Protein AF-A0A6P0NGS2-F1 (afdb_monomer_lite)

pLDDT: mean 82.36, std 18.66, range [39.5, 98.31]

Secondary structure (DSSP, 8-state):
------------------HHHHHHHHS-EEEEEEEEEESS-SS--EEEEETTEEEEE-SS--S-EEEEEEEEESSEEEEEEEEE-TTT--EEEEEEEEEESS--S-EEEEETTEEEEEEE-

Foldseek 3Di:
DDDPPDDPPPPVPPPPQDVQRVLQPPPFKKKWWFKKAAAPFPAAWKWKDKQPHTQDTDGRHRGMDTRGDMDTDHAKIKIWIWHDDVPPRPTGTQDMDIDGQGWDDWDWDDGRRIIIIMTMD

Structure (mmCIF, N/CA/C/O backbone):
data_AF-A0A6P0NGS2-F1
#
_entry.id   AF-A0A6P0NGS2-F1
#
loop_
_atom_site.group_PDB
_atom_site.id
_atom_site.type_symbol
_atom_site.label_atom_id
_atom_site.label_alt_id
_atom_site.label_comp_id
_atom_site.label_asym_id
_atom_site.label_entity_id
_atom_site.label_seq_id
_atom_site.pdbx_PDB_ins_code
_atom_site.Cartn_x
_atom_site.Cartn_y
_atom_site.Cartn_z
_atom_site.occupancy
_atom_site.B_iso_or_equiv
_atom_site.auth_seq_id
_atom_site.auth_comp_id
_atom_site.auth_asym_id
_atom_site.auth_atom_id
_atom_site.pdbx_PDB_model_num
ATOM 1 N N . MET A 1 1 ? -44.264 9.175 58.518 1.00 39.50 1 MET A N 1
ATOM 2 C CA . MET A 1 1 ? -42.859 8.759 58.342 1.00 39.50 1 MET A CA 1
ATOM 3 C C . MET A 1 1 ? -42.683 8.409 56.877 1.00 39.50 1 MET A C 1
ATOM 5 O O . MET A 1 1 ? -43.383 7.531 56.397 1.00 39.50 1 MET A O 1
ATOM 9 N N . SER A 1 2 ? -41.887 9.209 56.169 1.00 44.06 2 SER A N 1
ATOM 10 C CA . SER A 1 2 ? -41.567 9.051 54.746 1.00 44.06 2 SER A CA 1
ATOM 11 C C . SER A 1 2 ? -40.456 8.019 54.610 1.00 44.06 2 SER A C 1
ATOM 13 O O . SER A 1 2 ? -39.476 8.146 55.332 1.00 44.06 2 SER A O 1
ATOM 15 N N . ASN A 1 3 ? -40.603 7.054 53.705 1.00 46.62 3 ASN A N 1
ATOM 16 C CA . ASN A 1 3 ? -39.483 6.326 53.118 1.00 46.62 3 ASN A CA 1
ATOM 17 C C . ASN A 1 3 ? -39.787 6.144 51.629 1.00 46.62 3 ASN A C 1
ATOM 19 O O . ASN A 1 3 ? -40.581 5.299 51.225 1.00 46.62 3 ASN A O 1
ATOM 23 N N . ILE A 1 4 ? -39.187 7.030 50.837 1.00 51.88 4 ILE A N 1
ATOM 24 C CA . ILE A 1 4 ? -38.995 6.879 49.398 1.00 51.88 4 ILE A CA 1
ATOM 25 C C . ILE A 1 4 ? -37.981 5.746 49.236 1.00 51.88 4 ILE A C 1
ATOM 27 O O . ILE A 1 4 ? -36.778 5.960 49.394 1.00 51.88 4 ILE A O 1
ATOM 31 N N . ASP A 1 5 ? -38.459 4.536 48.960 1.00 49.50 5 ASP A N 1
ATOM 32 C CA . ASP A 1 5 ? -37.581 3.438 48.572 1.00 49.50 5 ASP A CA 1
ATOM 33 C C . ASP A 1 5 ? -37.216 3.592 47.097 1.00 49.50 5 ASP A C 1
ATOM 35 O O . ASP A 1 5 ? -37.932 3.196 46.183 1.00 49.50 5 ASP A O 1
ATOM 39 N N . LYS A 1 6 ? -36.093 4.296 46.933 1.00 48.22 6 LYS A N 1
ATOM 40 C CA . LYS A 1 6 ? -35.008 4.034 45.986 1.00 48.22 6 LYS A CA 1
ATOM 41 C C . LYS A 1 6 ? -35.467 3.476 44.642 1.00 48.22 6 LYS A C 1
ATOM 43 O O . LYS A 1 6 ? -35.591 2.271 44.454 1.00 48.22 6 LYS A O 1
ATOM 48 N N . ILE A 1 7 ? -35.587 4.406 43.696 1.00 47.41 7 ILE A N 1
ATOM 49 C CA . ILE A 1 7 ? -35.392 4.174 42.265 1.00 47.41 7 ILE A CA 1
ATOM 50 C C . ILE A 1 7 ? -34.225 3.197 42.123 1.00 47.41 7 ILE A C 1
ATOM 52 O O . ILE A 1 7 ? -33.087 3.534 42.457 1.00 47.41 7 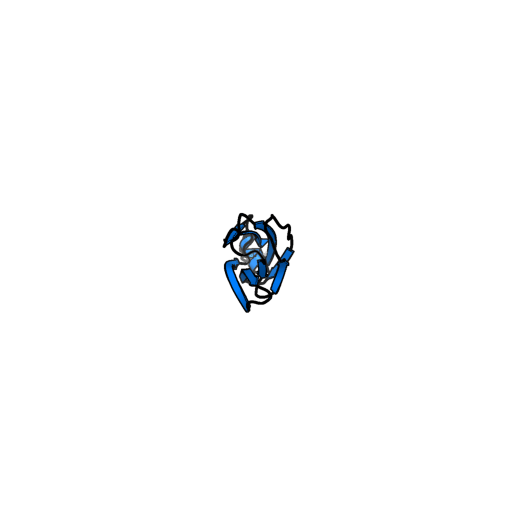ILE A O 1
ATOM 56 N N . THR A 1 8 ? -34.539 1.972 41.710 1.00 44.75 8 THR A N 1
ATOM 57 C CA . THR A 1 8 ? -33.574 0.962 41.305 1.00 44.75 8 THR A CA 1
ATOM 58 C C . THR A 1 8 ? -32.671 1.639 40.291 1.00 44.75 8 THR A C 1
ATOM 60 O O . THR A 1 8 ? -33.137 2.044 39.226 1.00 44.75 8 THR A O 1
ATOM 63 N N . ALA A 1 9 ? -31.416 1.867 40.669 1.00 47.00 9 ALA A N 1
ATOM 64 C CA . ALA A 1 9 ? -30.415 2.335 39.742 1.00 47.00 9 ALA A CA 1
ATOM 65 C C . ALA A 1 9 ? -30.403 1.319 38.599 1.00 47.00 9 ALA A C 1
ATOM 67 O O . ALA A 1 9 ? -29.983 0.177 38.780 1.00 47.00 9 ALA A O 1
ATOM 68 N N . ASN A 1 10 ? -30.924 1.720 37.440 1.00 43.75 10 ASN A N 1
ATOM 69 C CA . ASN A 1 10 ? -30.430 1.192 36.188 1.00 43.75 10 ASN A CA 1
ATOM 70 C C . ASN A 1 10 ? -28.952 1.575 36.193 1.00 43.75 10 ASN A C 1
ATOM 72 O O . ASN A 1 10 ? -28.589 2.675 35.785 1.00 43.75 10 ASN A O 1
ATOM 76 N N . GLU A 1 11 ? -28.116 0.703 36.751 1.00 44.41 11 GLU A N 1
ATOM 77 C CA . GLU A 1 11 ? -26.722 0.615 36.362 1.00 44.41 11 GLU A CA 1
ATOM 78 C C . GLU A 1 11 ? -26.774 0.269 34.877 1.00 44.41 11 GLU A C 1
ATOM 80 O O . GLU A 1 11 ? -26.863 -0.889 34.472 1.00 44.41 11 GLU A O 1
ATOM 85 N N . GLU A 1 12 ? -26.891 1.321 34.067 1.00 49.66 12 GLU A N 1
ATOM 86 C CA . GLU A 1 12 ? -26.656 1.276 32.644 1.00 49.66 12 GLU A CA 1
ATOM 87 C C . GLU A 1 12 ? -25.322 0.562 32.491 1.00 49.66 12 GLU A C 1
ATOM 89 O O . GLU A 1 12 ? -24.280 1.034 32.952 1.00 49.66 12 GLU A O 1
ATOM 94 N N . LEU A 1 13 ? -25.406 -0.646 31.938 1.00 46.03 13 LEU A N 1
ATOM 95 C CA . LEU A 1 13 ? -24.293 -1.503 31.587 1.00 46.03 13 LEU A CA 1
ATOM 96 C C . LEU A 1 13 ? -23.501 -0.793 30.478 1.00 46.03 13 LEU A C 1
ATOM 98 O O . LEU A 1 13 ? -23.514 -1.196 29.315 1.00 46.03 13 LEU A O 1
ATOM 102 N N . PHE A 1 14 ? -22.815 0.298 30.812 1.00 56.12 14 PHE A N 1
ATOM 103 C CA . PHE A 1 14 ? -21.745 0.825 29.991 1.00 56.12 14 PHE A CA 1
ATOM 104 C C . PHE A 1 14 ? -20.612 -0.178 30.120 1.00 56.12 14 PHE A C 1
ATOM 106 O O . PHE A 1 14 ? -19.740 -0.081 30.979 1.00 56.12 14 PHE A O 1
ATOM 113 N N . THR A 1 15 ? -20.686 -1.210 29.284 1.00 58.28 15 THR A N 1
ATOM 114 C CA . THR A 1 15 ? -19.512 -2.007 28.972 1.00 58.28 15 THR A CA 1
ATOM 115 C C . THR A 1 15 ? -18.535 -1.012 28.373 1.00 58.28 15 THR A C 1
ATOM 117 O O . THR A 1 15 ? -18.774 -0.504 27.278 1.00 58.28 15 THR A O 1
ATOM 120 N N . GLU A 1 16 ? -17.512 -0.647 29.143 1.00 57.31 16 GLU A N 1
ATOM 121 C CA . GLU A 1 16 ? -16.412 0.180 28.676 1.00 57.31 16 GLU A CA 1
ATOM 122 C C . GLU A 1 16 ? -15.819 -0.541 27.468 1.00 57.31 16 GLU A C 1
ATOM 124 O O . GLU A 1 16 ? -15.145 -1.565 27.594 1.00 57.31 16 GLU A O 1
ATOM 129 N N . LEU A 1 17 ? -16.187 -0.071 26.276 1.00 56.19 17 LEU A N 1
ATOM 130 C CA . LEU A 1 17 ? -15.606 -0.570 25.048 1.00 56.19 17 LEU A CA 1
ATOM 131 C C . LEU A 1 17 ? -14.124 -0.266 25.156 1.00 56.19 17 LEU A C 1
ATOM 133 O O . LEU A 1 17 ? -13.738 0.881 25.404 1.00 56.19 17 LEU A O 1
ATOM 137 N N . THR A 1 18 ? -13.288 -1.280 24.956 1.00 61.84 18 THR A N 1
ATOM 138 C CA . THR A 1 18 ? -11.867 -0.998 24.799 1.00 61.84 18 THR A CA 1
ATOM 139 C C . THR A 1 18 ? -11.712 -0.007 23.635 1.00 61.84 18 THR A C 1
ATOM 141 O O . THR A 1 18 ? -12.563 0.007 22.738 1.00 61.84 18 THR A O 1
ATOM 144 N N . PRO A 1 19 ? -10.684 0.855 23.594 1.00 57.94 19 PRO A N 1
ATOM 145 C CA . PRO A 1 19 ? -10.500 1.793 22.481 1.00 57.94 19 PRO A CA 1
ATOM 146 C C . PRO A 1 19 ? -10.583 1.113 21.100 1.00 57.94 19 PRO A C 1
ATOM 148 O O . PRO A 1 19 ? -11.094 1.689 20.139 1.00 57.94 19 PRO A O 1
ATOM 151 N N . GLU A 1 20 ? -10.166 -0.155 21.027 1.00 56.72 20 GLU A N 1
ATOM 152 C CA . GLU A 1 20 ? -10.252 -1.023 19.852 1.00 56.72 20 GLU A CA 1
ATOM 153 C C . GLU A 1 20 ? -11.691 -1.417 19.489 1.00 56.72 20 GLU A C 1
ATOM 155 O O . GLU A 1 20 ? -11.995 -1.591 18.313 1.00 56.72 20 GLU A O 1
ATOM 160 N N . GLN A 1 21 ? -12.580 -1.550 20.474 1.00 51.12 21 GLN A N 1
ATOM 161 C CA . GLN A 1 21 ? -14.011 -1.786 20.282 1.00 51.12 21 GLN A CA 1
ATOM 162 C C . GLN A 1 21 ? -14.787 -0.474 20.074 1.00 51.12 21 GLN A C 1
ATOM 164 O O . GLN A 1 21 ? -15.778 -0.468 19.353 1.00 51.12 21 GLN A O 1
ATOM 169 N N . GLY A 1 22 ? -14.324 0.651 20.629 1.00 48.53 22 GLY A N 1
ATOM 170 C CA . GLY A 1 22 ? -14.933 1.975 20.453 1.00 48.53 22 GLY A CA 1
ATOM 171 C C . GLY A 1 22 ? -14.778 2.531 19.033 1.00 48.53 22 GLY A C 1
ATOM 172 O O . GLY A 1 22 ? -15.720 3.105 18.490 1.00 48.53 22 GLY A O 1
ATOM 173 N N . ALA A 1 23 ? -13.636 2.286 18.381 1.00 51.00 23 ALA A N 1
ATOM 174 C CA . ALA A 1 23 ? -13.427 2.644 16.972 1.00 51.00 23 ALA A CA 1
ATOM 175 C C . ALA A 1 23 ? -14.346 1.863 16.006 1.00 51.00 23 ALA A C 1
ATOM 177 O O . ALA A 1 23 ? -14.653 2.336 14.910 1.00 51.00 23 ALA A O 1
ATOM 178 N N . VAL A 1 24 ? -14.814 0.679 16.420 1.00 52.12 24 VAL A N 1
ATOM 179 C CA . VAL A 1 24 ? -15.667 -0.211 15.617 1.00 52.12 24 VAL A CA 1
ATOM 180 C C . VAL A 1 24 ? -17.134 0.234 15.615 1.00 52.12 24 VAL A C 1
ATOM 182 O O . VAL A 1 24 ? -17.859 -0.117 14.687 1.00 52.12 24 VAL A O 1
ATOM 185 N N . VAL A 1 25 ? -17.576 1.019 16.606 1.00 52.12 25 VAL A N 1
ATOM 186 C CA . VAL A 1 25 ? -19.012 1.263 16.814 1.00 52.12 25 VAL A CA 1
ATOM 187 C C . VAL A 1 25 ? -19.613 2.321 15.876 1.00 52.12 25 VAL A C 1
ATOM 189 O O . VAL A 1 25 ? -20.736 2.095 15.445 1.00 52.12 25 VAL A O 1
ATOM 192 N N . GLU A 1 26 ? -18.909 3.382 15.439 1.00 58.59 26 GLU A N 1
ATOM 193 C CA . GLU A 1 26 ? -19.511 4.369 14.497 1.00 58.59 26 GLU A CA 1
ATOM 194 C C . GLU A 1 26 ? -18.561 5.108 13.509 1.00 58.59 26 GLU A C 1
ATOM 196 O O . GLU A 1 26 ? -19.042 5.871 12.674 1.00 58.59 26 GLU A O 1
ATOM 201 N N . GLY A 1 27 ? -17.231 4.921 13.528 1.00 64.06 27 GLY A N 1
ATOM 202 C CA . GLY A 1 27 ? -16.314 5.938 12.959 1.00 64.06 27 GLY A CA 1
ATOM 203 C C . GLY A 1 27 ? -15.571 5.648 11.645 1.00 64.06 27 GLY A C 1
ATOM 204 O O . GLY A 1 27 ? -15.048 6.579 11.032 1.00 64.06 27 GLY A O 1
ATOM 205 N N . GLY A 1 28 ? -15.484 4.390 11.200 1.00 80.06 28 GLY A N 1
ATOM 206 C CA . GLY A 1 28 ? -14.526 4.000 10.152 1.00 80.06 28 GLY A CA 1
ATOM 207 C C . GLY A 1 28 ? -13.061 4.098 10.615 1.00 80.06 28 GLY A C 1
ATOM 208 O O . GLY A 1 28 ? -12.763 4.585 11.700 1.00 80.06 28 GLY A O 1
ATOM 209 N N . ALA A 1 29 ? -12.132 3.603 9.800 1.00 90.75 29 ALA A N 1
ATOM 210 C CA . ALA A 1 29 ? -10.703 3.560 10.103 1.00 90.75 29 ALA A CA 1
ATOM 211 C C . ALA A 1 29 ? -9.882 4.274 9.026 1.00 90.75 29 ALA A C 1
ATOM 213 O O . ALA A 1 29 ? -10.314 4.401 7.874 1.00 90.75 29 ALA A O 1
ATOM 214 N N . THR A 1 30 ? -8.677 4.723 9.386 1.00 95.31 30 THR A N 1
ATOM 215 C CA . THR A 1 30 ? -7.778 5.395 8.439 1.00 95.31 30 THR A CA 1
ATOM 216 C C . THR A 1 30 ? -6.546 4.547 8.163 1.00 95.31 30 THR A C 1
ATOM 218 O O . THR A 1 30 ? -5.681 4.371 9.016 1.00 95.31 30 THR A O 1
ATOM 221 N N . LEU A 1 31 ? -6.408 4.070 6.929 1.00 96.81 31 LEU A N 1
ATOM 222 C CA . LEU A 1 31 ? -5.183 3.440 6.448 1.00 96.81 31 LEU A CA 1
ATOM 223 C C . LEU A 1 31 ? -4.194 4.524 6.017 1.00 96.81 31 LEU A C 1
ATOM 225 O O . LEU A 1 31 ? -4.485 5.307 5.116 1.00 96.81 31 LEU A O 1
ATOM 229 N N . GLN A 1 32 ? -3.005 4.549 6.613 1.00 97.75 32 GLN A N 1
ATOM 230 C CA . GLN A 1 32 ? -1.891 5.3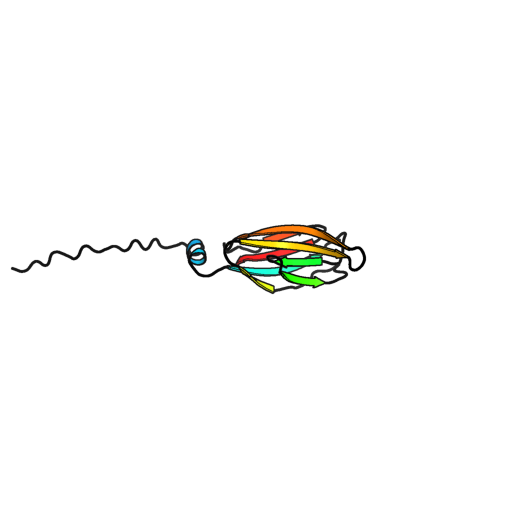81 6.168 1.00 97.75 32 GLN A CA 1
ATOM 231 C C . GLN A 1 32 ? -0.842 4.529 5.450 1.00 97.75 32 GLN A C 1
ATOM 233 O O . GLN A 1 32 ? -0.213 3.672 6.066 1.00 97.75 32 GLN A O 1
ATOM 238 N N . VAL A 1 33 ? -0.590 4.829 4.178 1.00 97.75 33 VAL A N 1
ATOM 239 C CA . VAL A 1 33 ? 0.465 4.231 3.348 1.00 97.75 33 VAL A CA 1
ATOM 240 C C . VAL A 1 33 ? 1.656 5.185 3.289 1.00 97.75 33 VAL A C 1
ATOM 242 O O . VAL A 1 33 ? 1.490 6.369 2.996 1.00 97.75 33 VAL A O 1
ATOM 245 N N . ARG A 1 34 ? 2.859 4.703 3.623 1.00 97.88 34 ARG A N 1
ATOM 246 C CA . ARG A 1 34 ? 3.998 5.570 3.981 1.00 97.88 34 ARG A CA 1
ATOM 247 C C . ARG A 1 34 ? 5.135 5.525 2.978 1.00 97.88 34 ARG A C 1
ATOM 249 O O . ARG A 1 34 ? 5.413 6.545 2.358 1.00 97.88 34 ARG A O 1
ATOM 256 N N . TYR A 1 35 ? 5.771 4.370 2.833 1.00 97.94 35 TYR A N 1
ATOM 257 C CA . TYR A 1 35 ? 6.941 4.191 1.979 1.00 97.94 35 TYR A CA 1
ATOM 258 C C . TYR A 1 35 ? 6.813 2.934 1.142 1.00 97.94 35 TYR A C 1
ATOM 260 O O . TYR A 1 35 ? 6.362 1.911 1.659 1.00 97.94 35 TYR A O 1
ATOM 268 N N . LEU A 1 36 ? 7.292 3.012 -0.093 1.00 97.44 36 LEU A N 1
ATOM 269 C CA . LEU A 1 36 ? 7.584 1.865 -0.940 1.00 97.44 36 LEU A CA 1
ATOM 270 C C . LEU A 1 36 ? 9.103 1.767 -1.076 1.00 97.44 36 LEU A C 1
ATOM 272 O O . LEU A 1 36 ? 9.722 2.620 -1.706 1.00 97.44 36 LEU A O 1
ATOM 276 N N . PHE A 1 37 ? 9.711 0.762 -0.458 1.00 96.75 37 PHE A N 1
ATOM 277 C CA . PHE A 1 37 ? 11.123 0.455 -0.662 1.00 96.75 37 PHE A CA 1
ATOM 278 C C . PHE A 1 37 ? 11.246 -0.461 -1.871 1.00 96.75 37 PHE A C 1
ATOM 280 O O . PHE A 1 37 ? 10.598 -1.503 -1.895 1.00 96.75 37 PHE A O 1
ATOM 287 N N . ALA A 1 38 ? 12.072 -0.082 -2.839 1.00 94.12 38 ALA A N 1
ATOM 288 C CA . ALA A 1 38 ? 12.436 -0.928 -3.966 1.00 94.12 38 ALA A CA 1
ATOM 289 C C . ALA A 1 38 ? 13.824 -1.516 -3.699 1.00 94.12 38 ALA A C 1
ATOM 291 O O . ALA A 1 38 ? 14.780 -0.768 -3.491 1.00 94.12 38 ALA A O 1
ATOM 292 N N . ASN A 1 39 ? 13.925 -2.840 -3.661 1.00 90.38 39 ASN A N 1
ATOM 293 C CA . ASN A 1 39 ? 15.177 -3.563 -3.488 1.00 90.38 39 ASN A CA 1
ATOM 294 C C . ASN A 1 39 ? 15.294 -4.623 -4.582 1.00 90.38 39 ASN A C 1
ATOM 296 O O . ASN A 1 39 ? 14.916 -5.773 -4.370 1.00 90.38 39 ASN A O 1
ATOM 300 N N . HIS A 1 40 ? 15.806 -4.202 -5.739 1.00 85.94 40 HIS A N 1
ATOM 301 C CA . HIS A 1 40 ? 15.913 -5.029 -6.943 1.00 85.94 40 HIS A CA 1
ATOM 302 C C . HIS A 1 40 ? 14.578 -5.694 -7.338 1.00 85.94 40 HIS A C 1
ATOM 304 O O . HIS A 1 40 ? 14.519 -6.923 -7.394 1.00 85.94 40 HIS A O 1
ATOM 310 N N . PRO A 1 41 ? 13.503 -4.910 -7.554 1.00 85.19 41 PRO A N 1
ATOM 311 C CA . PRO A 1 41 ? 12.253 -5.468 -8.054 1.00 85.19 41 PRO A CA 1
ATOM 312 C C . PRO A 1 41 ? 12.449 -5.990 -9.484 1.00 85.19 41 PRO A C 1
ATOM 314 O O . PRO A 1 41 ? 13.329 -5.502 -10.202 1.00 85.19 41 PRO A O 1
ATOM 317 N N . THR A 1 42 ? 11.704 -7.028 -9.866 1.00 82.00 42 THR A N 1
ATOM 318 C CA . THR A 1 42 ? 11.833 -7.608 -11.212 1.00 82.00 42 THR A CA 1
ATOM 319 C C . THR A 1 42 ? 11.045 -6.814 -12.242 1.00 82.00 42 THR A C 1
ATOM 321 O O . THR A 1 42 ? 11.464 -6.755 -13.397 1.00 82.00 42 THR A O 1
ATOM 324 N N . GLN A 1 43 ? 9.977 -6.158 -11.792 1.00 82.75 43 GLN A N 1
ATOM 325 C CA . GLN A 1 43 ? 9.207 -5.180 -12.545 1.00 82.75 43 GLN A CA 1
ATOM 326 C C . GLN A 1 43 ? 9.311 -3.803 -11.880 1.00 82.75 43 GLN A C 1
ATOM 328 O O . GLN A 1 43 ? 9.512 -3.719 -10.666 1.00 82.75 43 GLN A O 1
ATOM 333 N N . ASP A 1 44 ? 9.254 -2.722 -12.655 1.00 84.12 44 ASP A N 1
ATOM 334 C CA . ASP A 1 44 ? 9.628 -1.392 -12.181 1.00 84.12 44 ASP A CA 1
ATOM 335 C C . ASP A 1 44 ? 8.524 -0.333 -12.249 1.00 84.12 44 ASP A C 1
ATOM 337 O O . ASP A 1 44 ? 8.793 0.811 -11.884 1.00 84.12 44 ASP A O 1
ATOM 341 N N . ASP A 1 45 ? 7.276 -0.685 -12.556 1.00 91.31 45 ASP A N 1
ATOM 342 C CA . ASP A 1 45 ? 6.173 0.270 -12.699 1.00 91.31 45 ASP A CA 1
ATOM 343 C C . ASP A 1 45 ? 5.075 0.066 -11.624 1.00 91.31 45 ASP A C 1
ATOM 345 O O . ASP A 1 45 ? 3.921 -0.268 -11.918 1.00 91.31 45 ASP A O 1
ATOM 349 N N . PRO A 1 46 ? 5.377 0.294 -10.326 1.00 93.56 46 PRO A N 1
ATOM 350 C CA . PRO A 1 46 ? 4.477 -0.054 -9.241 1.00 93.56 46 PRO A CA 1
ATOM 351 C C . PRO A 1 46 ? 3.237 0.841 -9.175 1.00 93.56 46 PRO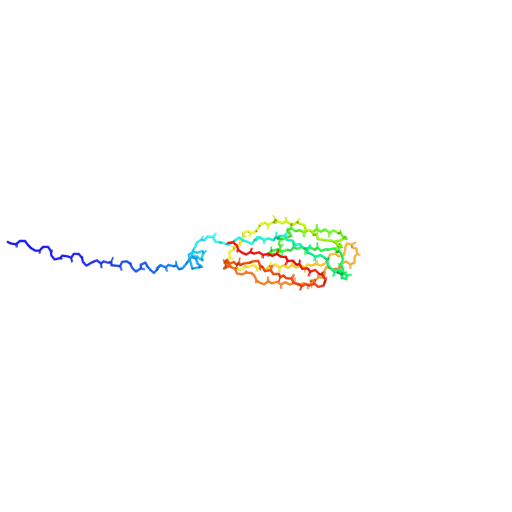 A C 1
ATOM 353 O O . PRO A 1 46 ? 3.305 2.078 -9.111 1.00 93.56 46 PRO A O 1
ATOM 356 N N . VAL A 1 47 ? 2.090 0.188 -9.007 1.00 94.88 47 VAL A N 1
ATOM 357 C CA . VAL A 1 47 ? 0.792 0.796 -8.716 1.00 94.88 47 VAL A CA 1
ATOM 358 C C . VAL A 1 47 ? 0.272 0.277 -7.379 1.00 94.88 47 VAL A C 1
ATOM 360 O O . VAL A 1 47 ? 0.195 -0.921 -7.127 1.00 94.88 47 VAL A O 1
ATOM 363 N N . ILE A 1 48 ? -0.102 1.189 -6.486 1.00 96.38 48 ILE A N 1
ATOM 364 C CA . ILE A 1 48 ? -0.660 0.858 -5.175 1.00 96.38 48 ILE A CA 1
ATOM 365 C C . ILE A 1 48 ? -2.117 1.271 -5.145 1.00 96.38 48 ILE A C 1
ATOM 367 O O . ILE A 1 48 ? -2.455 2.442 -5.359 1.00 96.38 48 ILE A O 1
ATOM 371 N N . GLU A 1 49 ? -2.967 0.322 -4.778 1.00 96.75 49 GLU A N 1
ATOM 372 C CA . GLU A 1 49 ? -4.398 0.540 -4.648 1.00 96.75 49 GLU A CA 1
ATOM 373 C C . GLU A 1 49 ? -4.919 0.200 -3.258 1.00 96.75 49 GLU A C 1
ATOM 375 O O . GLU A 1 49 ? -4.426 -0.704 -2.583 1.00 96.75 49 GLU A O 1
ATOM 380 N N . VAL A 1 50 ? -5.965 0.920 -2.855 1.00 96.19 50 VAL A N 1
ATOM 381 C CA . VAL A 1 50 ? -6.763 0.619 -1.669 1.00 96.19 50 VAL A CA 1
ATOM 382 C C . VAL A 1 50 ? -8.218 0.466 -2.088 1.00 96.19 50 VAL A C 1
ATOM 384 O O . VAL A 1 50 ? -8.816 1.414 -2.595 1.00 96.19 50 VAL A O 1
ATOM 387 N N . GLY A 1 51 ? -8.789 -0.727 -1.911 1.00 89.44 51 GLY A N 1
ATOM 388 C CA . GLY A 1 51 ? -10.197 -1.002 -2.210 1.00 89.44 51 GLY A CA 1
ATOM 389 C C . GLY A 1 51 ? -10.615 -0.643 -3.644 1.00 89.44 51 GLY A C 1
ATOM 390 O O . GLY A 1 51 ? -11.757 -0.237 -3.841 1.00 89.44 51 GLY A O 1
ATOM 391 N N . ARG A 1 52 ? -9.708 -0.793 -4.628 1.00 88.38 52 ARG A N 1
ATOM 392 C CA . ARG A 1 52 ? -9.843 -0.424 -6.063 1.00 88.38 52 ARG A CA 1
ATOM 393 C C . ARG A 1 52 ? -9.584 1.045 -6.417 1.00 88.38 52 ARG A C 1
ATOM 395 O O . ARG A 1 52 ? -9.865 1.464 -7.536 1.00 88.38 52 ARG A O 1
ATOM 402 N N . LYS A 1 53 ? -9.081 1.855 -5.483 1.00 92.81 53 LYS A N 1
ATOM 403 C CA . LYS A 1 53 ? -8.623 3.218 -5.774 1.00 92.81 53 LYS A CA 1
ATOM 404 C C . LYS A 1 53 ? -7.105 3.272 -5.788 1.00 92.81 53 LYS A C 1
ATOM 406 O O . LYS A 1 53 ? -6.478 3.031 -4.757 1.00 92.81 53 LYS A O 1
ATOM 411 N N . THR A 1 54 ? -6.530 3.699 -6.905 1.00 95.19 54 THR A N 1
ATOM 412 C CA . THR A 1 54 ? -5.103 4.011 -6.994 1.00 95.19 54 THR A CA 1
ATOM 413 C C . THR A 1 54 ? -4.746 5.188 -6.085 1.00 95.19 54 THR A C 1
ATOM 415 O O . THR A 1 54 ? -5.337 6.268 -6.167 1.00 95.19 54 THR A O 1
ATOM 418 N N . ILE A 1 55 ? -3.768 4.986 -5.204 1.00 95.12 55 ILE A N 1
ATOM 419 C CA . ILE A 1 55 ? -3.243 6.022 -4.299 1.00 95.12 55 ILE A CA 1
ATOM 420 C C . ILE A 1 55 ? -1.815 6.442 -4.654 1.00 95.12 55 ILE A C 1
ATOM 422 O O . ILE A 1 55 ? -1.372 7.522 -4.255 1.00 95.12 55 ILE A O 1
ATOM 426 N N . PHE A 1 56 ? -1.108 5.597 -5.398 1.00 95.44 56 PHE A N 1
ATOM 427 C CA . PHE A 1 56 ? 0.232 5.839 -5.903 1.00 95.44 56 PHE A CA 1
ATOM 428 C C . PHE A 1 56 ? 0.423 5.030 -7.185 1.00 95.44 56 PHE A C 1
ATOM 430 O O . PHE A 1 56 ? 0.002 3.881 -7.249 1.00 95.44 56 PHE A O 1
ATOM 437 N N . ALA A 1 57 ? 1.048 5.637 -8.182 1.00 93.75 57 ALA A N 1
ATOM 438 C CA . ALA A 1 57 ? 1.491 4.989 -9.406 1.00 93.75 57 ALA A CA 1
ATOM 439 C C . ALA A 1 57 ? 2.729 5.742 -9.876 1.00 93.75 57 ALA A C 1
ATOM 441 O O . ALA A 1 57 ? 2.735 6.980 -9.846 1.00 93.75 57 ALA A O 1
ATOM 442 N N . LYS A 1 58 ? 3.777 5.021 -10.258 1.00 92.50 58 LYS A N 1
ATOM 443 C CA . LYS A 1 58 ? 4.991 5.634 -10.782 1.00 92.50 58 LYS A CA 1
ATOM 444 C C . LYS A 1 58 ? 5.745 4.628 -11.624 1.00 92.50 58 LYS A C 1
ATOM 446 O O . LYS A 1 58 ? 5.863 3.487 -11.207 1.00 92.50 58 LYS A O 1
ATOM 451 N N . ASP A 1 59 ? 6.307 5.113 -12.718 1.00 91.00 59 ASP A N 1
ATOM 452 C CA . ASP A 1 59 ? 7.078 4.284 -13.628 1.00 91.00 59 ASP A CA 1
ATOM 453 C C . ASP A 1 59 ? 8.571 4.270 -13.220 1.00 91.00 59 ASP A C 1
ATOM 455 O O . ASP A 1 59 ? 9.086 5.255 -12.665 1.00 91.00 59 ASP A O 1
ATOM 459 N N . ASN A 1 60 ? 9.268 3.173 -13.513 1.00 88.94 60 ASN A N 1
ATOM 460 C CA . ASN A 1 60 ? 10.708 2.949 -13.362 1.00 88.94 60 ASN A CA 1
ATOM 461 C C . ASN A 1 60 ? 11.236 3.182 -11.927 1.00 88.94 60 ASN A C 1
ATOM 463 O O . ASN A 1 60 ? 12.240 3.865 -11.676 1.00 88.94 60 ASN A O 1
ATOM 467 N N . VAL A 1 61 ? 10.535 2.643 -10.930 1.00 90.12 61 VAL A N 1
ATOM 468 C CA . VAL A 1 61 ? 10.856 2.738 -9.505 1.00 90.12 61 VAL A CA 1
ATOM 469 C C . VAL A 1 61 ? 11.888 1.691 -9.092 1.00 90.12 61 VAL A C 1
ATOM 471 O O . VAL A 1 61 ? 11.571 0.557 -8.742 1.00 90.12 61 VAL A O 1
ATOM 474 N N . ASN A 1 62 ? 13.132 2.151 -8.978 1.00 88.00 62 ASN A N 1
ATOM 475 C CA . ASN A 1 62 ? 14.280 1.385 -8.481 1.00 88.00 62 ASN A CA 1
ATOM 476 C C . ASN A 1 62 ? 14.836 1.892 -7.130 1.00 88.00 62 ASN A C 1
ATOM 478 O O . ASN A 1 62 ? 15.868 1.420 -6.657 1.00 88.00 62 ASN A O 1
ATOM 482 N N . THR A 1 63 ? 14.170 2.864 -6.499 1.00 91.62 63 THR A N 1
ATOM 483 C CA . THR A 1 63 ? 14.571 3.461 -5.212 1.00 91.62 63 THR A CA 1
ATOM 484 C C . THR A 1 63 ? 13.374 3.678 -4.290 1.00 91.62 63 THR A C 1
ATOM 486 O O . THR A 1 63 ? 12.221 3.641 -4.720 1.00 91.62 63 THR A O 1
ATOM 489 N N . THR A 1 64 ? 13.639 3.948 -3.008 1.00 93.94 64 THR A N 1
ATOM 490 C CA . THR A 1 64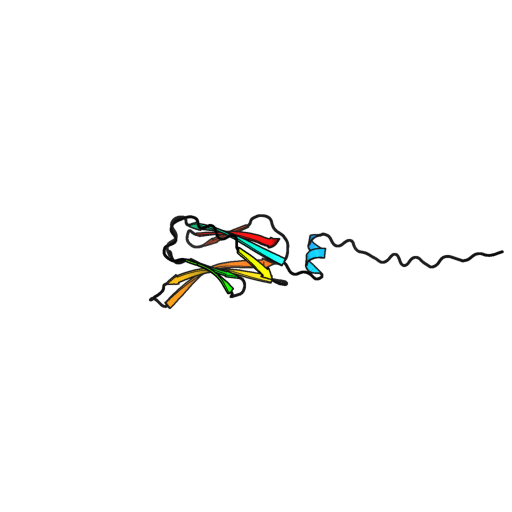 ? 12.604 4.257 -2.012 1.00 93.94 64 THR A CA 1
ATOM 491 C C . THR A 1 64 ? 11.732 5.444 -2.423 1.00 93.94 64 THR A C 1
ATOM 493 O O . THR A 1 64 ? 12.233 6.542 -2.656 1.00 93.94 64 THR A O 1
ATOM 496 N N . GLN A 1 65 ? 10.413 5.249 -2.414 1.00 96.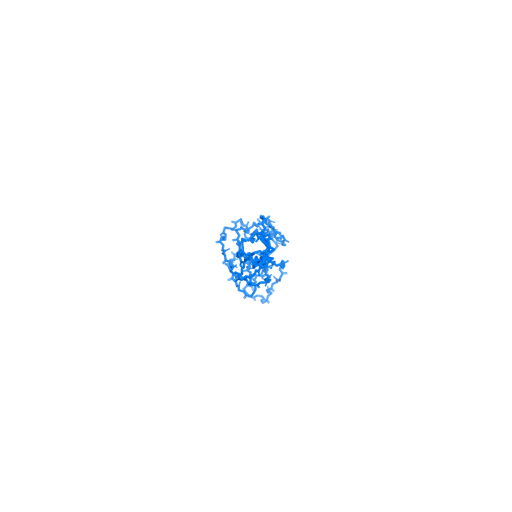62 65 GLN A N 1
ATOM 497 C CA . GLN A 1 65 ? 9.416 6.291 -2.649 1.00 96.62 65 GLN A CA 1
ATOM 498 C C . GLN A 1 65 ? 8.710 6.668 -1.343 1.00 96.62 65 GLN A C 1
ATOM 500 O O . GLN A 1 65 ? 8.227 5.804 -0.607 1.00 96.62 65 GLN A O 1
ATOM 505 N N . SER A 1 66 ? 8.621 7.971 -1.071 1.00 96.94 66 SER A N 1
ATOM 506 C CA . SER A 1 66 ? 7.786 8.522 0.003 1.00 96.94 66 SER A CA 1
ATOM 507 C C . SER A 1 66 ? 6.375 8.775 -0.527 1.00 96.94 66 SER A C 1
ATOM 509 O O . SER A 1 66 ? 6.206 9.520 -1.487 1.00 96.94 66 SER A O 1
ATOM 511 N N . ILE A 1 67 ? 5.368 8.168 0.100 1.00 96.38 67 ILE A N 1
ATOM 512 C CA . ILE A 1 67 ? 3.966 8.195 -0.344 1.00 96.38 67 ILE A CA 1
ATOM 513 C C . ILE A 1 67 ? 3.119 9.052 0.600 1.00 96.38 67 ILE A C 1
ATOM 515 O O . ILE A 1 67 ? 2.489 10.012 0.163 1.00 96.38 67 ILE A O 1
ATOM 519 N N . PHE A 1 68 ? 3.109 8.708 1.893 1.00 95.75 68 PHE A N 1
ATOM 520 C CA . PHE A 1 68 ? 2.334 9.383 2.948 1.00 95.75 68 PHE A CA 1
ATOM 521 C C . PHE A 1 68 ? 0.885 9.731 2.559 1.00 95.75 68 PHE A C 1
ATOM 523 O O . PHE A 1 68 ? 0.410 10.845 2.774 1.00 95.75 68 PHE A O 1
ATOM 530 N N . LYS A 1 69 ? 0.163 8.757 1.999 1.00 96.88 69 LYS A N 1
ATOM 531 C CA . LYS A 1 69 ? -1.256 8.886 1.647 1.00 96.88 69 LYS A CA 1
ATOM 532 C C . LYS A 1 69 ? -2.129 8.245 2.713 1.00 96.88 69 LYS A C 1
ATOM 534 O O . LYS A 1 69 ? -1.770 7.212 3.274 1.00 96.88 69 LYS A O 1
ATOM 539 N N . THR A 1 70 ? -3.277 8.853 2.978 1.00 95.31 70 THR A N 1
ATOM 540 C CA . THR A 1 70 ? -4.299 8.315 3.878 1.00 95.31 70 THR A CA 1
ATOM 541 C C . THR A 1 70 ? -5.554 7.940 3.102 1.00 95.31 70 THR A C 1
ATOM 543 O O . THR A 1 70 ? -5.899 8.576 2.104 1.00 95.31 70 THR A O 1
ATOM 546 N N . PHE A 1 71 ? -6.233 6.892 3.556 1.00 94.88 71 PHE A N 1
ATOM 547 C CA . PHE A 1 71 ? -7.470 6.395 2.973 1.00 94.88 71 PHE A CA 1
ATOM 548 C C . PHE A 1 71 ? -8.434 5.985 4.087 1.00 94.88 71 PHE A C 1
ATOM 550 O O . PHE A 1 71 ? -8.077 5.174 4.939 1.00 94.88 71 PHE A O 1
ATOM 557 N N . HIS A 1 72 ? -9.644 6.538 4.071 1.00 94.19 72 HIS A N 1
ATOM 558 C CA . HIS A 1 72 ? -10.697 6.185 5.022 1.00 94.19 72 HIS A CA 1
ATOM 559 C C . HIS A 1 72 ? -11.483 4.984 4.497 1.00 94.19 72 HIS A C 1
ATOM 561 O O . HIS A 1 72 ? -11.849 4.958 3.321 1.00 94.19 72 HIS A O 1
ATOM 567 N N . PHE A 1 73 ? -11.754 4.006 5.354 1.00 91.75 73 PHE A N 1
ATOM 568 C CA . PHE A 1 73 ? -12.533 2.820 5.008 1.00 91.75 73 PHE A CA 1
ATOM 569 C C . PHE A 1 73 ? -13.408 2.372 6.182 1.00 91.75 73 PHE A C 1
ATOM 571 O O . PHE A 1 73 ? -13.125 2.686 7.335 1.00 91.75 73 PHE A O 1
ATOM 578 N N . THR A 1 74 ? -14.477 1.633 5.896 1.00 90.25 74 THR A N 1
ATOM 579 C CA . THR A 1 74 ? -15.360 1.039 6.906 1.00 90.25 74 THR A CA 1
ATOM 580 C C . THR A 1 74 ? -15.243 -0.481 6.865 1.00 90.25 74 THR A C 1
ATOM 582 O O . THR A 1 74 ? -15.192 -1.080 5.792 1.00 90.25 74 THR A O 1
ATOM 585 N N . GLY A 1 75 ? -15.172 -1.118 8.037 1.00 87.00 75 GLY A N 1
ATOM 586 C CA . GLY A 1 75 ? -14.999 -2.567 8.154 1.00 87.00 75 GLY A CA 1
ATOM 587 C C . GLY A 1 75 ? -13.625 -3.042 7.674 1.00 87.00 75 GLY A C 1
ATOM 588 O O . GLY A 1 75 ? -12.660 -3.045 8.440 1.00 87.00 75 GLY A O 1
ATOM 589 N N . GLU A 1 76 ? -13.543 -3.448 6.407 1.00 92.69 76 GLU A N 1
ATOM 590 C CA . GLU A 1 76 ? -12.338 -4.003 5.791 1.00 92.69 76 GLU A CA 1
ATOM 591 C C . GLU A 1 76 ? -12.057 -3.357 4.431 1.00 92.69 76 GLU A C 1
ATOM 593 O O . GLU A 1 76 ? -12.966 -3.011 3.678 1.00 92.69 76 GLU A O 1
ATOM 598 N N . THR A 1 77 ? -10.780 -3.246 4.080 1.00 95.31 77 THR A N 1
ATOM 599 C CA . THR A 1 77 ? -10.336 -2.886 2.730 1.00 95.31 77 THR A CA 1
ATOM 600 C C . THR A 1 77 ? -9.192 -3.792 2.286 1.00 95.31 77 THR A C 1
ATOM 602 O O . THR A 1 77 ? -8.655 -4.578 3.065 1.00 95.31 77 THR A O 1
ATOM 605 N N . THR A 1 78 ? -8.816 -3.711 1.014 1.00 97.44 78 THR A N 1
ATOM 606 C CA . THR A 1 78 ? -7.647 -4.418 0.475 1.00 97.44 78 THR A CA 1
ATOM 607 C C . THR A 1 78 ? -6.599 -3.400 0.079 1.00 97.44 78 THR A C 1
ATOM 609 O O . THR A 1 78 ? -6.911 -2.485 -0.676 1.00 97.44 78 THR A O 1
ATOM 612 N N . LEU A 1 79 ? -5.377 -3.564 0.580 1.00 98.00 79 LEU A N 1
ATOM 613 C CA . LEU A 1 79 ? -4.197 -2.858 0.098 1.00 98.00 79 LEU A CA 1
ATOM 614 C C . LEU A 1 79 ? -3.463 -3.786 -0.868 1.00 98.00 79 LEU A C 1
ATOM 616 O O . LEU A 1 79 ? -3.036 -4.867 -0.463 1.00 98.00 79 LEU A O 1
ATOM 620 N N . SER A 1 80 ? -3.316 -3.371 -2.117 1.00 97.25 80 SER A N 1
ATOM 621 C CA . SER A 1 80 ? -2.679 -4.161 -3.173 1.00 97.25 80 SER A CA 1
ATOM 622 C C . SER A 1 80 ? -1.555 -3.384 -3.839 1.00 97.25 80 SER A C 1
ATOM 624 O O . SER A 1 80 ? -1.650 -2.167 -4.007 1.00 97.25 80 SER A O 1
ATOM 626 N N . LEU A 1 81 ? -0.514 -4.112 -4.216 1.00 95.62 81 LEU A N 1
ATOM 627 C CA . LEU A 1 81 ? 0.591 -3.658 -5.035 1.00 95.62 81 LEU A CA 1
ATOM 628 C C . LEU A 1 81 ? 0.539 -4.420 -6.357 1.00 95.62 81 LEU A C 1
ATOM 630 O O . LEU A 1 81 ? 0.456 -5.649 -6.365 1.00 95.62 81 LEU A O 1
ATOM 634 N N . TRP A 1 82 ? 0.600 -3.666 -7.436 1.00 93.88 82 TRP A N 1
ATOM 635 C CA . TRP A 1 82 ? 0.580 -4.134 -8.806 1.00 93.88 82 TRP A CA 1
ATOM 636 C C . TRP A 1 82 ? 1.825 -3.631 -9.512 1.00 93.88 82 TRP A C 1
ATOM 638 O O . TRP A 1 82 ? 2.384 -2.610 -9.107 1.00 93.88 82 TRP A O 1
ATOM 648 N N . ASP A 1 83 ? 2.208 -4.324 -10.563 1.00 90.75 83 ASP A N 1
ATOM 649 C CA . ASP A 1 83 ? 3.043 -3.787 -11.616 1.00 90.75 83 ASP A CA 1
ATOM 650 C C . ASP A 1 83 ? 2.155 -3.436 -12.806 1.00 90.75 83 ASP A C 1
ATOM 652 O O . ASP A 1 83 ? 1.182 -4.141 -13.082 1.00 90.75 83 ASP A O 1
ATOM 656 N N . ARG A 1 84 ? 2.430 -2.310 -13.454 1.00 87.94 84 ARG A N 1
ATOM 657 C CA . ARG A 1 84 ? 1.665 -1.845 -14.606 1.00 87.94 84 ARG A CA 1
ATOM 658 C C . ARG A 1 84 ? 2.613 -1.665 -15.769 1.00 87.94 84 ARG A C 1
ATOM 660 O O . ARG A 1 84 ? 3.301 -0.658 -15.795 1.00 87.94 84 ARG A O 1
ATOM 667 N N . ASP A 1 85 ? 2.516 -2.521 -16.776 1.00 78.19 85 ASP A N 1
ATOM 668 C CA . ASP A 1 85 ? 3.289 -2.394 -18.011 1.00 78.19 85 ASP A CA 1
ATOM 669 C C . ASP A 1 85 ? 2.526 -1.580 -19.086 1.00 78.19 85 ASP A C 1
ATOM 671 O O . ASP A 1 85 ? 1.697 -2.141 -19.830 1.00 78.19 85 ASP A O 1
ATOM 675 N N . PRO A 1 86 ? 2.779 -0.260 -19.254 1.00 60.53 86 PRO A N 1
ATOM 676 C CA . PRO A 1 86 ? 2.147 0.538 -20.299 1.00 60.53 86 PRO A CA 1
ATOM 677 C C . PRO A 1 86 ? 2.630 0.102 -21.691 1.00 60.53 86 PRO A C 1
ATOM 679 O O . PRO A 1 86 ? 3.613 0.601 -22.231 1.00 60.53 86 PRO A O 1
ATOM 682 N N . GLY A 1 87 ? 1.890 -0.820 -22.306 1.00 58.66 87 GLY A N 1
ATOM 683 C CA . GLY A 1 87 ? 2.129 -1.301 -23.671 1.00 58.66 87 GLY A CA 1
ATOM 684 C C . GLY A 1 87 ? 2.032 -2.816 -23.833 1.00 58.66 87 GLY A C 1
ATOM 685 O O . GLY A 1 87 ? 1.836 -3.284 -24.955 1.00 58.66 87 GLY A O 1
ATOM 686 N N . HIS A 1 88 ? 2.100 -3.570 -22.733 1.00 57.53 88 HIS A N 1
ATOM 687 C CA . HIS A 1 88 ? 2.024 -5.032 -22.756 1.00 57.53 88 HIS A CA 1
ATOM 688 C C . HIS A 1 88 ? 0.716 -5.597 -22.181 1.00 57.53 88 HIS A C 1
ATOM 690 O O . HIS A 1 88 ? 0.486 -6.794 -22.314 1.00 57.53 88 HIS A O 1
ATOM 696 N N . TYR A 1 89 ? -0.174 -4.749 -21.638 1.00 56.94 89 TYR A N 1
ATOM 697 C CA . TYR A 1 89 ? -1.445 -5.135 -20.986 1.00 56.94 89 TYR A CA 1
ATOM 698 C C . TYR A 1 89 ? -1.287 -6.154 -19.843 1.00 56.94 89 TYR A C 1
ATOM 700 O O . TYR A 1 89 ? -2.274 -6.752 -19.411 1.00 56.94 89 TYR A O 1
ATOM 708 N N . ASN A 1 90 ? -0.063 -6.344 -19.357 1.00 58.97 90 ASN A N 1
ATOM 709 C CA . ASN A 1 90 ? 0.243 -7.200 -18.228 1.00 58.97 90 ASN A CA 1
ATOM 710 C C . ASN A 1 90 ? 0.252 -6.315 -16.982 1.00 58.97 90 ASN A C 1
ATOM 712 O O . ASN A 1 90 ? 1.287 -5.813 -16.566 1.00 58.97 90 ASN A O 1
ATOM 716 N N . ASP A 1 91 ? -0.938 -6.052 -16.445 1.00 77.75 91 ASP A N 1
ATOM 717 C CA . ASP A 1 91 ? -1.049 -5.480 -15.108 1.00 77.75 91 ASP A CA 1
ATOM 718 C C . ASP A 1 91 ? -1.010 -6.648 -14.113 1.00 77.75 91 ASP A C 1
ATOM 720 O O . ASP A 1 91 ? -2.006 -7.360 -13.928 1.00 77.75 91 ASP A O 1
ATOM 724 N N . ASP A 1 92 ? 0.149 -6.879 -13.504 1.00 87.75 92 ASP A N 1
ATOM 725 C CA . ASP A 1 92 ? 0.388 -8.037 -12.650 1.00 87.75 92 ASP A CA 1
ATOM 726 C C . ASP A 1 92 ? 0.160 -7.700 -11.175 1.00 87.75 92 ASP A C 1
ATOM 728 O O . ASP A 1 92 ? 0.723 -6.759 -10.612 1.00 87.75 92 ASP A O 1
ATOM 732 N N . LEU A 1 93 ? -0.662 -8.503 -10.494 1.00 91.94 93 LEU A N 1
ATOM 733 C CA . LEU A 1 93 ? -0.818 -8.394 -9.045 1.00 91.94 93 LEU A CA 1
ATOM 734 C C . LEU A 1 93 ? 0.426 -8.961 -8.350 1.00 91.94 93 LEU A C 1
ATOM 736 O O . LEU A 1 93 ? 0.559 -10.176 -8.204 1.00 91.94 93 LEU A O 1
ATOM 740 N N . LEU A 1 94 ? 1.285 -8.082 -7.836 1.00 93.31 94 LEU A N 1
ATOM 741 C CA . LEU A 1 94 ? 2.490 -8.473 -7.099 1.00 93.31 94 LEU A CA 1
ATOM 742 C C . LEU A 1 94 ? 2.157 -9.020 -5.709 1.00 93.31 94 LEU A C 1
ATOM 744 O O . LEU A 1 94 ? 2.766 -9.974 -5.223 1.00 93.31 94 LEU A O 1
ATOM 748 N N . GLY A 1 95 ? 1.190 -8.400 -5.031 1.00 94.56 95 GLY A N 1
ATOM 749 C CA . GLY A 1 95 ? 0.771 -8.840 -3.709 1.00 94.56 95 GLY A CA 1
ATOM 750 C C . GLY A 1 95 ? -0.313 -7.973 -3.095 1.00 94.56 95 GLY A C 1
ATOM 751 O O . GLY A 1 95 ? -0.526 -6.824 -3.475 1.00 94.56 95 GLY A O 1
ATOM 752 N N . PHE A 1 96 ? -1.004 -8.517 -2.099 1.00 97.12 96 PHE A N 1
ATOM 753 C CA . PHE A 1 96 ? -2.065 -7.803 -1.404 1.00 97.12 96 PHE A CA 1
ATOM 754 C C . PHE A 1 96 ? -2.183 -8.236 0.052 1.00 97.12 96 PHE A C 1
ATOM 756 O O . PHE A 1 96 ? -1.718 -9.299 0.461 1.00 97.12 96 PHE A O 1
ATOM 763 N N . VAL A 1 97 ? -2.841 -7.395 0.842 1.00 97.44 97 VAL A N 1
ATOM 764 C CA . VAL A 1 97 ? -3.212 -7.690 2.219 1.00 97.44 97 VAL A CA 1
ATOM 765 C C . VAL A 1 97 ? -4.600 -7.138 2.508 1.00 97.44 97 VAL A C 1
ATOM 767 O O . VAL A 1 97 ? -4.950 -6.025 2.107 1.00 97.44 97 VAL A O 1
ATOM 770 N N . LYS A 1 98 ? -5.399 -7.929 3.222 1.00 96.94 98 LYS A N 1
ATOM 771 C CA . LYS A 1 98 ? -6.660 -7.467 3.790 1.00 96.94 98 LYS A CA 1
ATOM 772 C C . LYS A 1 98 ? -6.366 -6.654 5.048 1.00 96.94 98 LYS A C 1
ATOM 774 O O . LYS A 1 98 ? -5.638 -7.105 5.929 1.00 96.94 98 LYS A O 1
ATOM 779 N N . VAL A 1 99 ? -6.937 -5.462 5.120 1.00 95.31 99 VAL A N 1
ATOM 780 C CA . VAL A 1 99 ? -6.763 -4.514 6.217 1.00 95.31 99 VAL A CA 1
ATOM 781 C C . VAL A 1 99 ? -8.099 -4.366 6.933 1.00 95.31 99 VAL A C 1
ATOM 783 O O . VAL A 1 99 ? -9.097 -4.013 6.307 1.00 95.31 99 VAL A O 1
ATOM 786 N N . THR A 1 100 ? -8.116 -4.638 8.235 1.00 93.62 100 THR A N 1
ATOM 787 C CA . THR A 1 100 ? -9.278 -4.419 9.105 1.00 93.62 100 THR A CA 1
ATOM 788 C C . THR A 1 100 ? -9.190 -3.046 9.765 1.00 93.62 100 THR A C 1
ATOM 790 O O . THR A 1 100 ? -8.113 -2.457 9.842 1.00 93.62 100 THR A O 1
ATOM 793 N N . GLY A 1 101 ? -10.313 -2.533 10.268 1.00 89.12 101 GLY A N 1
ATOM 794 C CA . GLY A 1 101 ? -10.363 -1.246 10.969 1.00 89.12 101 GLY A CA 1
ATOM 795 C C . GLY A 1 101 ? -9.648 -1.197 12.326 1.00 89.12 101 GLY A C 1
ATOM 796 O O . GLY A 1 101 ? -9.704 -0.177 13.001 1.00 89.12 101 GLY A O 1
ATOM 797 N N . THR A 1 102 ? -8.989 -2.277 12.749 1.00 89.06 102 THR A N 1
ATOM 798 C CA . THR A 1 102 ? -8.249 -2.323 14.013 1.00 89.06 102 THR A CA 1
ATOM 799 C C . THR A 1 102 ? -6.955 -1.515 13.892 1.00 89.06 102 THR A C 1
ATOM 801 O O . THR A 1 102 ? -6.149 -1.835 13.014 1.00 89.06 102 THR A O 1
ATOM 804 N N . PRO A 1 103 ? -6.698 -0.527 14.771 1.00 91.50 103 PRO A N 1
ATOM 805 C CA . PRO A 1 103 ? -5.446 0.218 14.764 1.00 91.50 103 PRO A CA 1
ATOM 806 C C . PRO A 1 103 ? -4.223 -0.694 14.871 1.00 91.50 103 PRO A C 1
ATOM 808 O O . PRO A 1 103 ? -4.226 -1.710 15.571 1.00 91.50 103 PRO A O 1
ATOM 811 N N . THR A 1 104 ? -3.143 -0.330 14.182 1.00 92.75 104 THR A N 1
ATOM 812 C CA . THR A 1 104 ? -1.919 -1.134 14.151 1.00 92.75 104 THR A CA 1
ATOM 813 C C . THR A 1 104 ? -0.666 -0.291 14.345 1.00 92.75 104 THR A C 1
ATOM 815 O O . THR A 1 104 ? -0.592 0.881 13.978 1.00 92.75 104 THR A O 1
ATOM 818 N N . GLY A 1 105 ? 0.408 -0.945 14.798 1.00 94.94 105 GLY A N 1
ATOM 819 C CA . GLY A 1 105 ? 1.764 -0.467 14.527 1.00 94.94 105 GLY A CA 1
ATOM 820 C C . GLY A 1 105 ? 2.080 -0.455 13.023 1.00 94.94 105 GLY A C 1
ATOM 821 O O . GLY A 1 105 ? 1.247 -0.802 12.184 1.00 94.94 105 GLY A O 1
ATOM 822 N N . ILE A 1 106 ? 3.311 -0.086 12.669 1.00 96.75 106 ILE A N 1
ATOM 823 C CA . ILE A 1 106 ? 3.767 -0.139 11.274 1.00 96.75 106 ILE A CA 1
ATOM 824 C C . ILE A 1 106 ? 3.819 -1.600 10.820 1.00 96.75 106 ILE A C 1
ATOM 826 O O . ILE A 1 106 ? 4.426 -2.447 11.475 1.00 96.75 106 ILE A O 1
ATOM 830 N N . LYS A 1 107 ? 3.187 -1.878 9.685 1.00 98.00 107 LYS A N 1
ATOM 831 C CA . LYS A 1 107 ? 3.180 -3.165 8.995 1.00 98.00 107 LYS A CA 1
ATOM 832 C C . LYS A 1 107 ? 3.855 -3.027 7.634 1.00 98.00 107 LYS A C 1
ATOM 834 O O . LYS A 1 107 ? 4.004 -1.917 7.116 1.00 98.00 107 LYS A O 1
ATOM 839 N N . SER A 1 108 ? 4.225 -4.16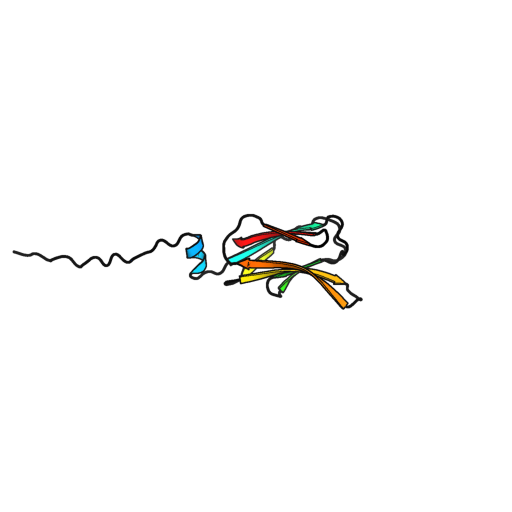8 7.060 1.00 97.75 108 SER A N 1
ATOM 840 C CA . SER A 1 108 ? 4.854 -4.244 5.744 1.00 97.75 108 SER A CA 1
ATOM 841 C C . SER A 1 108 ? 4.195 -5.313 4.880 1.00 97.75 108 SER A C 1
ATOM 843 O O . SER A 1 108 ? 3.984 -6.431 5.345 1.00 97.75 108 SER A O 1
ATOM 845 N N . LEU A 1 109 ? 3.922 -4.976 3.623 1.00 97.31 109 LEU A N 1
ATOM 846 C CA . LEU A 1 109 ? 3.618 -5.907 2.539 1.00 97.31 109 LEU A CA 1
ATOM 847 C C . LEU A 1 109 ? 4.884 -6.046 1.690 1.00 97.31 109 LEU A C 1
ATOM 849 O O . LEU A 1 109 ? 5.414 -5.041 1.220 1.00 97.31 109 LEU A O 1
ATOM 853 N N . LYS A 1 110 ? 5.392 -7.270 1.537 1.00 96.50 110 LYS A N 1
ATOM 854 C CA . LYS A 1 110 ? 6.569 -7.566 0.713 1.00 96.50 110 LYS A CA 1
ATOM 855 C C . LYS A 1 110 ? 6.131 -8.362 -0.504 1.00 96.50 110 LYS A C 1
ATOM 857 O O . LYS A 1 110 ? 5.477 -9.386 -0.330 1.00 96.50 110 LYS A O 1
ATOM 862 N N . ALA A 1 111 ? 6.492 -7.894 -1.686 1.00 93.31 111 ALA A N 1
ATOM 863 C CA . ALA A 1 111 ? 6.143 -8.524 -2.950 1.00 93.31 111 ALA A CA 1
ATOM 864 C C . ALA A 1 111 ? 7.149 -8.083 -4.010 1.00 93.31 111 ALA A C 1
ATOM 866 O O . ALA A 1 111 ? 7.464 -6.904 -4.064 1.00 93.31 111 ALA A O 1
ATOM 867 N N . ASP A 1 112 ? 7.677 -9.029 -4.780 1.00 90.19 112 ASP A N 1
ATOM 868 C CA . ASP A 1 112 ? 8.592 -8.797 -5.905 1.00 90.19 112 ASP A CA 1
ATOM 869 C C . ASP A 1 112 ? 9.655 -7.695 -5.703 1.00 90.19 112 ASP A C 1
ATOM 871 O O . ASP A 1 112 ? 9.660 -6.659 -6.352 1.00 90.19 112 ASP A O 1
ATOM 875 N N . GLY A 1 113 ? 10.528 -7.850 -4.703 1.00 91.75 113 GLY A N 1
ATOM 876 C CA . GLY A 1 113 ? 11.569 -6.851 -4.400 1.00 91.75 113 GLY A CA 1
ATOM 877 C C . GLY A 1 113 ? 11.056 -5.524 -3.817 1.00 91.75 113 GLY A C 1
ATOM 878 O O . GLY A 1 113 ? 11.850 -4.734 -3.299 1.00 91.75 113 GLY A O 1
ATOM 879 N N . TYR A 1 114 ? 9.744 -5.293 -3.781 1.00 95.31 114 TYR A N 1
ATOM 880 C CA . TYR A 1 114 ? 9.122 -4.179 -3.085 1.00 95.31 114 TYR A CA 1
ATOM 881 C C . TYR A 1 114 ? 8.808 -4.492 -1.621 1.00 95.31 114 TYR A C 1
ATOM 883 O O . TYR A 1 114 ? 8.444 -5.601 -1.226 1.00 95.31 114 TYR A O 1
ATOM 891 N N . THR A 1 115 ? 8.909 -3.464 -0.780 1.00 97.62 115 THR A N 1
ATOM 892 C CA . THR A 1 115 ? 8.371 -3.454 0.583 1.00 97.62 115 THR A CA 1
ATOM 893 C C . THR A 1 115 ? 7.526 -2.203 0.783 1.00 97.62 115 THR A C 1
ATOM 895 O O . THR A 1 115 ? 8.051 -1.100 0.922 1.00 97.62 115 THR A O 1
ATOM 898 N N . LEU A 1 116 ? 6.209 -2.376 0.833 1.00 97.94 116 LEU A N 1
ATOM 899 C CA . LEU A 1 116 ? 5.248 -1.317 1.106 1.00 97.94 116 LEU A CA 1
ATOM 900 C C . LEU A 1 116 ? 4.941 -1.248 2.601 1.00 97.94 116 LEU A C 1
ATOM 902 O O . LEU A 1 116 ? 4.542 -2.243 3.202 1.00 97.94 116 LEU A O 1
ATOM 906 N N . THR A 1 117 ? 5.081 -0.072 3.205 1.00 98.31 117 THR A N 1
ATOM 907 C CA . THR A 1 117 ? 4.790 0.149 4.628 1.00 98.31 117 THR A CA 1
ATOM 908 C C . THR A 1 117 ? 3.480 0.889 4.839 1.00 98.31 117 THR A C 1
ATOM 910 O O . THR A 1 117 ? 3.184 1.878 4.162 1.00 98.31 117 THR A O 1
ATOM 913 N N . TYR A 1 118 ? 2.710 0.430 5.821 1.00 98.31 118 TYR A N 1
ATOM 914 C CA . TYR A 1 118 ? 1.409 0.997 6.154 1.00 98.31 118 TYR A CA 1
ATOM 915 C C . TYR A 1 118 ? 1.087 0.871 7.647 1.00 98.31 118 TYR A C 1
ATOM 917 O O . TYR A 1 118 ? 1.773 0.164 8.385 1.00 98.31 118 TYR A O 1
ATOM 925 N N . ARG A 1 119 ? 0.058 1.579 8.112 1.00 97.50 119 ARG A N 1
ATOM 926 C CA . ARG A 1 119 ? -0.564 1.375 9.429 1.00 97.50 119 ARG A CA 1
ATOM 927 C C . ARG A 1 119 ? -2.033 1.768 9.392 1.00 97.50 119 ARG A C 1
ATOM 929 O O . ARG A 1 119 ? -2.397 2.642 8.607 1.00 97.50 119 ARG A O 1
ATOM 936 N N . VAL A 1 120 ? -2.833 1.165 10.258 1.00 95.81 120 VAL A N 1
ATOM 937 C CA . VAL A 1 120 ? -4.201 1.614 10.531 1.00 95.81 120 VAL A CA 1
ATOM 938 C C . VAL A 1 120 ? -4.167 2.522 11.755 1.00 95.81 120 VAL A C 1
ATOM 940 O O . VAL A 1 120 ? -3.513 2.187 12.746 1.00 95.81 120 VAL A O 1
ATOM 943 N N . LEU A 1 121 ? -4.797 3.686 11.633 1.00 91.19 121 LEU A N 1
ATOM 944 C CA . LEU A 1 121 ? -5.002 4.665 12.696 1.00 91.19 121 LEU A CA 1
ATOM 945 C C . LEU A 1 121 ? -6.403 4.513 13.276 1.00 91.19 121 LEU A C 1
ATOM 947 O O . LEU A 1 121 ? -7.335 4.324 12.455 1.00 91.19 121 LEU A O 1
#

Sequence (121 aa):
MSNIDKITANEELFTELTPEQGAVVEGGATLQVRYLFANHPTQDDPVIEVGRKTIFAKDNVNTTQSIFKTFHFTGETTLSLWDRDPGHYNDDLLGFVKVTGTPTGIKSLKADGYTLTYRVL

Radius of gyration: 22.43 Å; chains: 1; bounding box: 59×18×82 Å